Protein AF-A0A161RAI7-F1 (afdb_monomer)

Structure (mmCIF, N/CA/C/O backbone):
data_AF-A0A161RAI7-F1
#
_entry.id   AF-A0A161RAI7-F1
#
loop_
_atom_site.group_PDB
_atom_site.id
_atom_site.type_symbol
_atom_site.label_atom_id
_atom_site.label_alt_id
_atom_site.label_comp_id
_atom_site.label_asym_id
_atom_site.label_entity_id
_atom_site.label_seq_id
_atom_site.pdbx_PDB_ins_code
_atom_site.Cartn_x
_atom_site.Cartn_y
_atom_site.Cartn_z
_atom_site.occupancy
_atom_site.B_iso_or_equiv
_atom_site.auth_seq_id
_atom_site.auth_comp_id
_atom_site.auth_asym_id
_atom_site.auth_atom_id
_atom_site.pdbx_PDB_model_num
ATOM 1 N N . MET A 1 1 ? 13.576 -4.472 -16.471 1.00 82.62 1 MET A N 1
ATOM 2 C CA . MET A 1 1 ? 12.888 -3.179 -16.264 1.00 82.62 1 MET A CA 1
ATOM 3 C C . MET A 1 1 ? 13.945 -2.134 -15.968 1.00 82.62 1 MET A C 1
ATOM 5 O O . MET A 1 1 ? 14.828 -2.430 -15.172 1.00 82.62 1 MET A O 1
ATOM 9 N N . SER A 1 2 ? 13.910 -0.974 -16.624 1.00 92.31 2 SER A N 1
ATOM 10 C CA . SER A 1 2 ? 14.822 0.126 -16.287 1.00 92.31 2 SER A CA 1
ATOM 11 C C . SER A 1 2 ? 14.341 0.880 -15.043 1.00 92.31 2 SER A C 1
ATOM 13 O O . SER A 1 2 ? 13.155 0.865 -14.713 1.00 92.31 2 SER A O 1
ATOM 15 N N . GLU A 1 3 ? 15.246 1.583 -14.366 1.00 92.81 3 GLU A N 1
ATOM 16 C CA . GLU A 1 3 ? 14.913 2.423 -13.207 1.00 92.81 3 GLU A CA 1
ATOM 17 C C . GLU A 1 3 ? 13.859 3.496 -13.55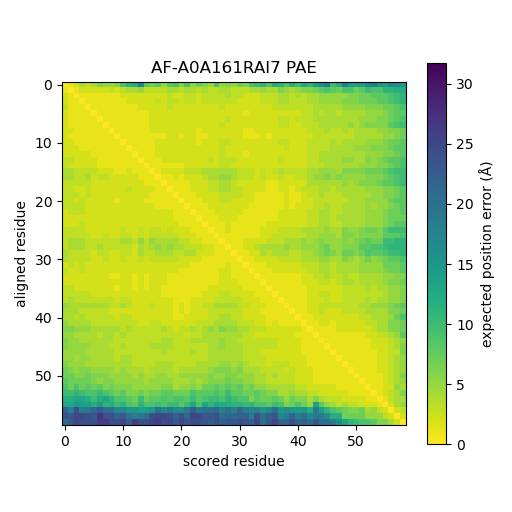0 1.00 92.81 3 GLU A C 1
ATOM 19 O O . GLU A 1 3 ? 12.902 3.719 -12.810 1.00 92.81 3 GLU A O 1
ATOM 24 N N . GLN A 1 4 ? 13.971 4.107 -14.731 1.00 94.44 4 GLN A N 1
ATOM 25 C CA . GLN A 1 4 ? 13.015 5.104 -15.221 1.00 94.44 4 GLN A CA 1
ATOM 26 C C . GLN A 1 4 ? 11.609 4.514 -15.410 1.00 94.44 4 GLN A C 1
ATOM 28 O O . GLN A 1 4 ? 10.620 5.151 -15.041 1.00 94.44 4 GLN A O 1
ATOM 33 N N . GLN A 1 5 ? 11.518 3.292 -15.949 1.00 94.06 5 GLN A N 1
ATOM 34 C CA . GLN A 1 5 ? 10.252 2.569 -16.101 1.00 94.06 5 GLN A CA 1
ATOM 35 C C . GLN A 1 5 ? 9.640 2.232 -14.740 1.00 94.06 5 GLN A C 1
ATOM 37 O O . GLN A 1 5 ? 8.443 2.437 -14.547 1.00 94.06 5 GLN A O 1
ATOM 42 N N . LEU A 1 6 ? 10.460 1.788 -13.784 1.00 93.81 6 LEU A N 1
ATOM 43 C CA . LEU A 1 6 ? 10.019 1.528 -12.417 1.00 93.81 6 LEU A CA 1
ATOM 44 C C . LEU A 1 6 ? 9.428 2.793 -11.774 1.00 93.81 6 LEU A C 1
ATOM 46 O O . LEU A 1 6 ? 8.319 2.755 -11.244 1.00 93.81 6 LEU A O 1
ATOM 50 N N . PHE A 1 7 ? 10.118 3.934 -11.858 1.00 95.12 7 PHE A N 1
ATOM 51 C CA . PHE A 1 7 ? 9.602 5.185 -11.297 1.00 95.12 7 PHE A CA 1
ATOM 52 C C . PHE A 1 7 ? 8.328 5.670 -11.980 1.00 95.12 7 PHE A C 1
ATOM 54 O O . PHE A 1 7 ? 7.454 6.222 -11.315 1.00 95.12 7 PHE A O 1
ATOM 61 N N . MET A 1 8 ? 8.202 5.473 -13.292 1.00 95.69 8 MET A N 1
ATOM 62 C CA . MET A 1 8 ? 6.968 5.776 -14.013 1.00 95.69 8 MET A CA 1
ATOM 63 C C . MET A 1 8 ? 5.803 4.940 -13.475 1.00 95.69 8 MET A C 1
ATOM 65 O O . MET A 1 8 ? 4.790 5.511 -13.078 1.00 95.69 8 MET A O 1
ATOM 69 N N . GLN A 1 9 ? 5.980 3.623 -13.357 1.00 96.31 9 GLN A N 1
ATOM 70 C CA . GLN A 1 9 ? 4.946 2.726 -12.838 1.00 96.31 9 GLN A CA 1
ATOM 71 C C . GLN A 1 9 ? 4.597 3.016 -11.370 1.00 96.31 9 GLN A C 1
ATOM 73 O O . GLN A 1 9 ? 3.428 2.974 -10.995 1.00 96.31 9 GLN A O 1
ATOM 78 N N . LEU A 1 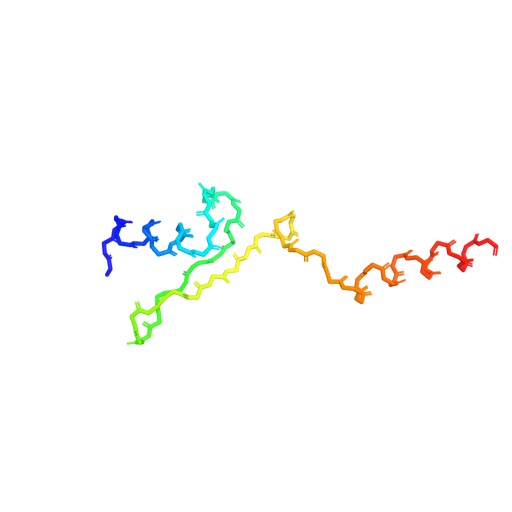10 ? 5.575 3.362 -10.528 1.00 96.56 10 LEU A N 1
ATOM 79 C CA . LEU A 1 10 ? 5.316 3.776 -9.143 1.00 96.56 10 LEU A CA 1
ATOM 80 C C . LEU A 1 10 ? 4.482 5.065 -9.073 1.00 96.56 10 LEU A C 1
ATOM 82 O O . LEU A 1 10 ? 3.545 5.142 -8.277 1.00 96.56 10 LEU A O 1
ATOM 86 N N . ARG A 1 11 ? 4.754 6.052 -9.941 1.00 95.88 11 ARG A N 1
ATOM 87 C CA . ARG A 1 11 ? 3.949 7.283 -10.025 1.00 95.88 11 ARG A CA 1
ATOM 88 C C . ARG A 1 11 ? 2.517 7.014 -10.478 1.00 95.88 11 ARG A C 1
ATOM 90 O O . ARG A 1 11 ? 1.604 7.605 -9.914 1.00 95.88 11 ARG A O 1
ATOM 97 N N . GLU A 1 12 ? 2.304 6.096 -11.422 1.00 96.44 12 GLU A N 1
ATOM 98 C CA . GLU A 1 12 ? 0.954 5.660 -11.824 1.00 96.44 12 GLU A CA 1
ATOM 99 C C . GLU A 1 12 ? 0.168 5.028 -10.663 1.00 96.44 12 GLU A C 1
ATOM 101 O O . GLU A 1 12 ? -1.061 5.045 -10.657 1.00 96.44 12 GLU A O 1
ATOM 106 N N . LYS A 1 13 ? 0.866 4.487 -9.657 1.00 95.06 13 LYS A N 1
ATOM 107 C CA . LYS A 1 13 ? 0.280 3.963 -8.414 1.00 95.06 13 LYS A CA 1
ATOM 108 C C . LYS A 1 13 ? 0.152 5.007 -7.298 1.00 95.06 13 LYS A C 1
ATOM 110 O O . LYS A 1 13 ? -0.234 4.650 -6.190 1.00 95.06 13 LYS A O 1
ATOM 115 N N . GLY A 1 14 ? 0.472 6.276 -7.562 1.00 95.50 14 GLY A N 1
ATOM 116 C CA . GLY A 1 14 ? 0.443 7.357 -6.568 1.00 95.50 14 GLY A CA 1
ATOM 117 C C . GLY A 1 14 ? 1.610 7.325 -5.572 1.00 95.50 14 GLY A C 1
ATOM 118 O O . GLY A 1 14 ? 1.566 7.985 -4.535 1.00 95.50 14 GLY A O 1
ATOM 119 N N . ILE A 1 15 ? 2.667 6.558 -5.857 1.00 96.56 15 ILE A N 1
ATOM 120 C CA . ILE A 1 15 ? 3.824 6.406 -4.971 1.00 96.56 15 ILE A CA 1
ATOM 121 C C . ILE A 1 15 ? 4.915 7.373 -5.426 1.00 96.56 15 ILE A C 1
ATOM 123 O O . ILE A 1 15 ? 5.654 7.120 -6.376 1.00 96.56 15 ILE A O 1
ATOM 127 N N . HIS A 1 16 ? 5.024 8.499 -4.721 1.00 94.06 16 HIS A N 1
ATOM 128 C CA . HIS A 1 16 ? 5.993 9.559 -5.034 1.00 94.06 16 HIS A CA 1
ATOM 129 C C . HIS A 1 16 ? 7.272 9.491 -4.191 1.00 94.06 16 HIS A C 1
ATOM 131 O O . HIS A 1 16 ? 8.267 10.130 -4.525 1.00 94.06 16 HIS A O 1
ATOM 137 N N . ASN A 1 17 ? 7.261 8.729 -3.095 1.00 94.94 17 ASN A N 1
ATOM 138 C CA . ASN A 1 17 ? 8.378 8.639 -2.160 1.00 94.94 17 ASN A CA 1
ATOM 139 C C . ASN A 1 17 ? 8.805 7.184 -1.970 1.00 94.94 17 ASN A C 1
ATOM 141 O O . ASN A 1 17 ? 8.075 6.398 -1.370 1.00 94.94 17 ASN A O 1
ATOM 145 N N . LEU A 1 18 ? 10.019 6.841 -2.399 1.00 94.69 18 LEU A N 1
ATOM 146 C CA . LEU A 1 18 ? 10.550 5.480 -2.276 1.00 94.69 18 LEU A CA 1
ATOM 147 C C . LEU A 1 18 ? 10.686 5.015 -0.824 1.00 94.69 18 LEU A C 1
ATOM 149 O O . LEU A 1 18 ? 10.572 3.827 -0.558 1.00 94.69 18 LEU A O 1
ATOM 153 N N . LYS A 1 19 ? 10.839 5.937 0.138 1.00 96.31 19 LYS A N 1
ATOM 154 C CA . LYS A 1 19 ? 10.883 5.594 1.570 1.00 96.31 19 LYS A CA 1
ATOM 155 C C . LYS A 1 19 ? 9.557 5.033 2.094 1.00 96.31 19 LYS A C 1
ATOM 157 O O . LYS A 1 19 ? 9.526 4.483 3.188 1.00 96.31 19 LYS A O 1
ATOM 162 N N . SER A 1 20 ? 8.464 5.199 1.345 1.00 96.50 20 SER A N 1
ATOM 163 C CA . SER A 1 20 ? 7.169 4.596 1.673 1.00 96.50 20 SER A CA 1
ATOM 164 C C . SER A 1 20 ? 7.078 3.119 1.281 1.00 96.50 20 SER A C 1
ATOM 166 O O . SER A 1 20 ? 6.162 2.439 1.735 1.00 96.50 20 SER A O 1
ATOM 168 N N . LEU A 1 21 ? 8.019 2.608 0.480 1.00 97.19 21 LEU A N 1
ATOM 169 C CA . LEU A 1 21 ? 8.042 1.225 0.017 1.00 97.19 21 LEU A CA 1
ATOM 170 C C . LEU A 1 21 ? 8.824 0.343 0.988 1.00 97.19 21 LEU A C 1
ATOM 172 O O . LEU A 1 21 ? 9.942 0.660 1.384 1.00 97.19 21 LEU A O 1
ATOM 176 N N . GLN A 1 22 ? 8.234 -0.793 1.331 1.00 98.00 22 GLN A N 1
ATOM 177 C CA . GLN A 1 22 ? 8.921 -1.908 1.969 1.00 98.00 22 GLN A CA 1
ATOM 178 C C . GLN A 1 22 ? 9.510 -2.852 0.916 1.00 98.00 22 GLN A C 1
ATOM 180 O O . GLN A 1 22 ? 10.623 -3.342 1.082 1.00 98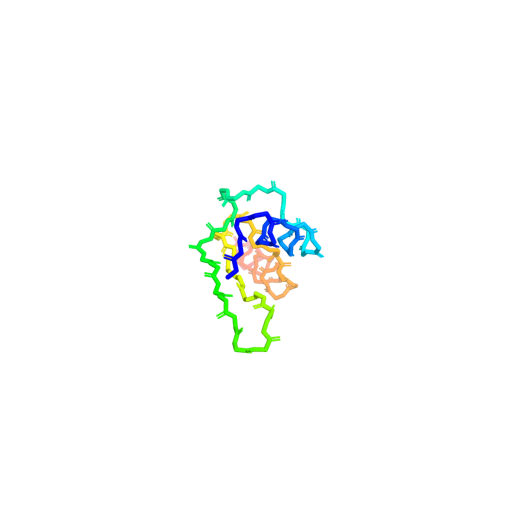.00 22 GLN A O 1
ATOM 185 N N . GLN A 1 23 ? 8.763 -3.103 -0.163 1.00 97.19 23 GLN A N 1
ATOM 186 C CA . GLN A 1 23 ? 9.157 -4.002 -1.244 1.00 97.19 23 GLN A CA 1
ATOM 187 C C . GLN A 1 23 ? 8.488 -3.590 -2.558 1.00 97.19 23 GLN A C 1
ATOM 189 O O . GLN A 1 23 ? 7.359 -3.093 -2.560 1.00 97.19 23 GLN A O 1
ATOM 194 N N . VAL A 1 24 ? 9.175 -3.844 -3.673 1.00 96.50 24 VAL A N 1
ATOM 195 C CA . VAL A 1 24 ? 8.613 -3.808 -5.027 1.00 96.50 24 VAL A CA 1
ATOM 196 C C . VAL A 1 24 ? 8.994 -5.096 -5.746 1.00 96.50 24 VAL A C 1
ATOM 198 O O . VAL A 1 24 ? 10.138 -5.538 -5.650 1.00 96.50 24 VAL A O 1
ATOM 201 N N . THR A 1 25 ? 8.044 -5.671 -6.475 1.00 96.56 25 THR A N 1
ATOM 202 C CA . THR A 1 25 ? 8.214 -6.910 -7.237 1.00 96.56 25 THR A CA 1
ATOM 203 C C . THR A 1 25 ? 7.890 -6.638 -8.696 1.00 96.56 25 THR A C 1
ATOM 205 O O . THR A 1 25 ? 6.844 -6.072 -9.001 1.00 96.56 25 THR A O 1
ATOM 208 N N . ALA A 1 26 ? 8.778 -7.037 -9.605 1.00 94.56 26 ALA A N 1
ATOM 209 C CA . ALA A 1 26 ? 8.474 -7.059 -11.030 1.00 94.56 26 ALA A CA 1
ATOM 210 C C . ALA A 1 26 ? 7.739 -8.365 -11.361 1.00 94.56 26 ALA A C 1
ATOM 212 O O . ALA A 1 26 ? 8.284 -9.448 -11.155 1.00 94.56 26 ALA A O 1
ATOM 213 N N . GLU A 1 27 ? 6.511 -8.259 -11.857 1.00 95.75 27 GLU A N 1
ATOM 214 C CA . GLU A 1 27 ? 5.650 -9.405 -12.152 1.00 95.75 27 GLU A CA 1
ATOM 215 C C . GLU A 1 27 ? 5.862 -9.912 -13.596 1.00 95.75 27 GLU A C 1
ATOM 217 O O . GLU A 1 27 ? 6.183 -9.114 -14.485 1.00 95.75 27 GLU A O 1
ATOM 222 N N . PRO A 1 28 ? 5.611 -11.205 -13.897 1.00 94.56 28 PRO A N 1
ATOM 223 C CA . PRO A 1 28 ? 5.783 -11.767 -15.246 1.00 94.56 28 PRO A CA 1
ATOM 224 C 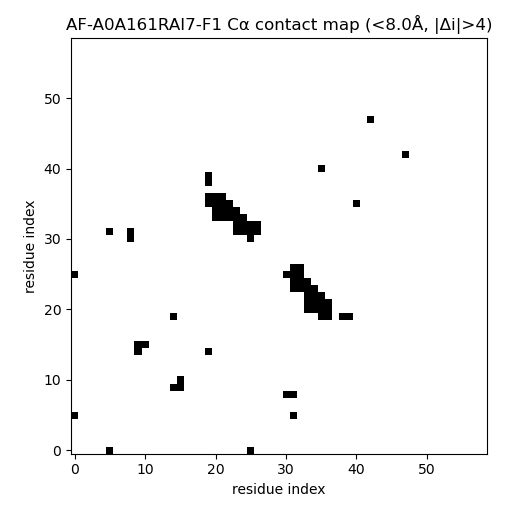C . PRO A 1 28 ? 4.939 -11.092 -16.338 1.00 94.56 28 PRO A C 1
ATOM 226 O O . PRO A 1 28 ? 5.286 -11.132 -17.514 1.00 94.56 28 PRO A O 1
ATOM 229 N N . ASN A 1 29 ? 3.832 -10.452 -15.955 1.00 93.94 29 ASN A N 1
ATOM 230 C CA . ASN A 1 29 ? 2.945 -9.716 -16.859 1.00 93.94 29 ASN A CA 1
ATOM 231 C C . ASN A 1 29 ? 3.425 -8.281 -17.169 1.00 93.94 29 ASN A C 1
ATOM 233 O O . ASN A 1 29 ? 2.688 -7.513 -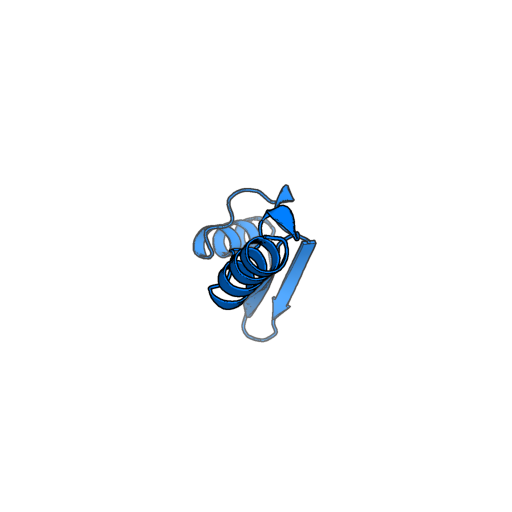17.785 1.00 93.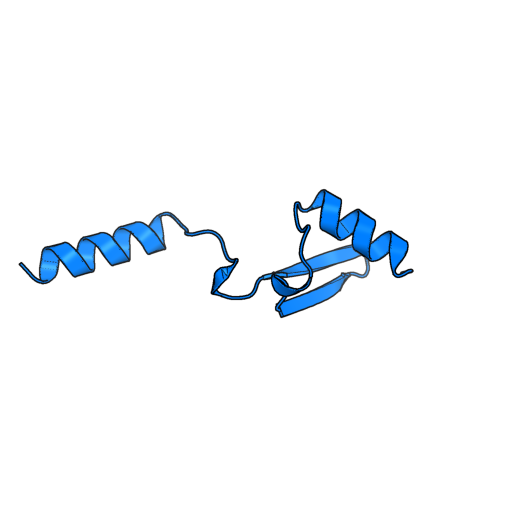94 29 ASN A O 1
ATOM 237 N N . GLY A 1 30 ? 4.617 -7.893 -16.706 1.00 89.25 30 GLY A N 1
ATOM 238 C CA . GLY A 1 30 ? 5.199 -6.568 -16.936 1.00 89.25 30 GLY A CA 1
ATOM 239 C C . GLY A 1 30 ? 4.697 -5.465 -15.996 1.00 89.25 30 GLY A C 1
ATOM 240 O O . GLY A 1 30 ? 5.079 -4.303 -16.160 1.00 89.25 30 GLY A O 1
ATOM 241 N N . ARG A 1 31 ? 3.855 -5.797 -15.009 1.00 92.75 31 ARG A N 1
ATOM 242 C CA . ARG A 1 31 ? 3.415 -4.869 -13.955 1.00 92.75 31 ARG A CA 1
ATOM 243 C C . ARG A 1 31 ? 4.360 -4.930 -12.754 1.00 92.75 31 ARG A C 1
ATOM 245 O O . ARG A 1 31 ? 5.230 -5.794 -12.668 1.00 92.75 31 ARG A O 1
ATOM 252 N N . ILE A 1 32 ? 4.139 -4.025 -11.803 1.00 95.81 32 ILE A N 1
ATOM 253 C CA . ILE A 1 32 ? 4.752 -4.096 -10.477 1.00 95.81 32 ILE A CA 1
ATOM 254 C C . ILE A 1 32 ? 3.718 -4.433 -9.408 1.00 95.81 32 ILE A C 1
ATOM 256 O O . ILE A 1 32 ? 2.636 -3.837 -9.362 1.00 95.81 32 ILE A O 1
ATOM 260 N N . GLY A 1 33 ? 4.083 -5.363 -8.533 1.00 96.75 33 GLY A N 1
ATOM 261 C CA . GLY A 1 33 ? 3.542 -5.470 -7.185 1.00 96.75 33 GLY A CA 1
ATOM 262 C C . GLY A 1 33 ? 4.328 -4.559 -6.241 1.00 96.75 33 GLY A C 1
ATOM 263 O O . GLY A 1 33 ? 5.509 -4.290 -6.465 1.00 96.75 33 GLY A O 1
ATOM 264 N N . TYR A 1 34 ? 3.692 -4.062 -5.184 1.00 97.19 34 TYR A N 1
ATOM 265 C CA . TYR A 1 34 ? 4.375 -3.268 -4.164 1.00 97.19 34 TYR A CA 1
ATOM 266 C C . TYR A 1 34 ? 3.764 -3.494 -2.786 1.00 97.19 34 TYR A C 1
ATOM 268 O O . TYR A 1 34 ? 2.574 -3.772 -2.649 1.00 97.19 34 TYR A O 1
ATOM 276 N N . GLN A 1 35 ? 4.588 -3.310 -1.761 1.00 97.88 35 GLN A N 1
ATOM 277 C CA . GLN A 1 35 ? 4.164 -3.278 -0.371 1.00 97.88 35 GLN A CA 1
ATOM 278 C C . GLN A 1 35 ? 4.655 -1.980 0.259 1.00 97.88 35 GLN A C 1
ATOM 280 O O . GLN A 1 35 ? 5.847 -1.671 0.204 1.00 97.88 35 GLN A O 1
ATOM 285 N N . LEU A 1 36 ? 3.740 -1.215 0.860 1.00 97.88 36 LEU A N 1
ATOM 286 C CA . LEU A 1 36 ? 4.085 -0.010 1.611 1.00 97.88 36 LEU A CA 1
ATOM 287 C C . LEU A 1 36 ? 4.552 -0.377 3.023 1.00 97.88 36 LEU A C 1
ATOM 289 O O . LEU A 1 36 ? 4.085 -1.356 3.612 1.00 97.88 36 LEU A O 1
ATOM 293 N N . ILE A 1 37 ? 5.424 0.446 3.600 1.00 98.06 37 ILE A N 1
ATOM 294 C CA . ILE A 1 37 ? 5.755 0.365 5.024 1.00 98.06 37 ILE A CA 1
ATOM 295 C C . ILE A 1 37 ? 4.497 0.585 5.869 1.00 98.06 37 ILE A C 1
ATOM 297 O O . ILE A 1 37 ? 3.595 1.324 5.477 1.00 98.06 37 ILE A O 1
ATOM 301 N N . LYS A 1 38 ? 4.470 0.034 7.088 1.00 95.88 38 LYS A N 1
ATOM 302 C CA . LYS A 1 38 ? 3.306 0.110 7.992 1.00 95.88 38 LYS A CA 1
ATOM 303 C C . LYS A 1 38 ? 2.731 1.524 8.162 1.00 95.88 38 LYS A C 1
ATOM 305 O O . LYS A 1 38 ? 1.521 1.680 8.196 1.00 95.88 38 LYS A O 1
ATOM 310 N N . LYS A 1 39 ? 3.585 2.552 8.256 1.00 95.12 39 LYS A N 1
ATOM 311 C CA . LYS A 1 39 ? 3.160 3.956 8.432 1.00 95.12 39 LYS A CA 1
ATOM 312 C C . LYS A 1 39 ? 2.566 4.602 7.173 1.00 95.12 39 LYS A C 1
ATOM 314 O O . LYS A 1 39 ? 1.935 5.642 7.290 1.00 95.12 39 LYS A O 1
ATOM 319 N N . ALA A 1 40 ? 2.814 4.031 5.998 1.00 96.31 40 ALA A N 1
ATOM 320 C CA . ALA A 1 40 ? 2.312 4.528 4.720 1.00 96.31 40 ALA A CA 1
ATOM 321 C C . ALA A 1 40 ? 1.090 3.741 4.218 1.00 96.31 40 ALA A C 1
ATOM 323 O O . ALA A 1 40 ? 0.481 4.138 3.230 1.00 96.31 40 ALA A O 1
ATOM 324 N N . GLN A 1 41 ? 0.734 2.633 4.877 1.00 95.88 41 GLN A N 1
ATOM 325 C CA . GLN A 1 41 ? -0.465 1.865 4.551 1.00 95.88 41 GLN A CA 1
ATOM 326 C C . GLN A 1 41 ? -1.726 2.699 4.840 1.00 95.88 41 GLN A C 1
ATOM 328 O O . GLN A 1 41 ? -1.790 3.346 5.891 1.00 95.88 41 GLN A O 1
ATOM 333 N N . PRO A 1 42 ? -2.732 2.688 3.947 1.00 94.69 42 PRO A N 1
ATOM 334 C CA . PRO A 1 42 ? -4.015 3.311 4.232 1.00 94.69 42 PRO A CA 1
ATOM 335 C C . PRO A 1 42 ? -4.706 2.589 5.392 1.00 94.69 42 PRO A C 1
ATOM 337 O O . PRO A 1 42 ? -4.543 1.385 5.593 1.00 94.69 42 PRO A O 1
ATOM 340 N N . ILE A 1 43 ? -5.502 3.334 6.151 1.00 96.06 43 ILE A N 1
ATOM 341 C CA . ILE A 1 43 ? -6.337 2.764 7.207 1.00 96.06 43 ILE A CA 1
ATOM 342 C C . ILE A 1 43 ? -7.572 2.139 6.554 1.00 96.06 43 ILE A C 1
ATOM 344 O O . ILE A 1 43 ? -8.215 2.766 5.712 1.00 96.06 43 ILE A O 1
ATOM 348 N N . THR A 1 44 ? -7.910 0.911 6.944 1.00 96.19 44 THR A N 1
ATOM 349 C CA . THR A 1 44 ? -9.176 0.280 6.553 1.00 96.19 44 THR A CA 1
ATOM 350 C C . THR A 1 44 ? -10.285 0.638 7.541 1.00 96.19 44 THR A C 1
ATOM 352 O O . THR A 1 44 ? -10.014 0.979 8.694 1.00 96.19 44 THR A O 1
ATOM 355 N N . LEU A 1 45 ? -11.543 0.521 7.110 1.00 97.75 45 LEU A N 1
ATOM 356 C CA . LEU A 1 45 ? -12.695 0.730 7.991 1.00 97.75 45 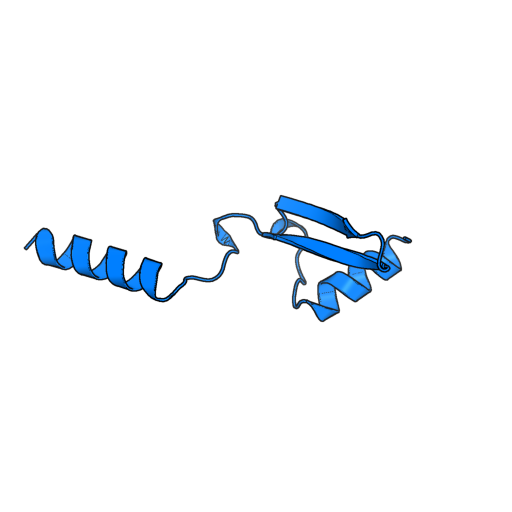LEU A CA 1
ATOM 357 C C . LEU A 1 45 ? -12.643 -0.197 9.216 1.00 97.75 45 LEU A C 1
ATOM 359 O O . LEU A 1 45 ? -12.745 0.281 10.337 1.00 97.75 45 LEU A O 1
ATOM 363 N N . GLU A 1 46 ? -12.350 -1.483 9.012 1.00 97.56 46 GLU A N 1
ATOM 364 C CA . GLU A 1 46 ? -12.219 -2.466 10.096 1.00 97.56 46 GLU A CA 1
ATOM 365 C C . GLU A 1 46 ? -11.144 -2.064 11.125 1.00 97.56 46 GLU A C 1
ATOM 367 O O . GLU A 1 46 ? -11.317 -2.238 12.332 1.00 97.56 46 GLU A O 1
ATOM 372 N N . MET A 1 47 ? -10.009 -1.515 10.672 1.00 95.94 47 MET A N 1
ATOM 373 C CA . MET A 1 47 ? -8.971 -1.024 11.583 1.00 95.94 47 MET A CA 1
ATOM 374 C C . MET A 1 47 ? -9.472 0.159 12.413 1.00 95.94 47 MET A C 1
ATOM 376 O O . MET A 1 47 ? -9.158 0.237 13.600 1.00 95.94 47 MET A O 1
ATOM 380 N N . LEU A 1 48 ? -10.234 1.066 11.799 1.00 96.38 48 LEU A N 1
ATOM 381 C CA . LEU A 1 48 ? -10.826 2.207 12.489 1.00 96.38 48 LEU A CA 1
ATOM 382 C C . LEU A 1 48 ? -11.873 1.757 13.519 1.00 96.38 48 LEU A C 1
ATOM 384 O O . LEU A 1 48 ? -11.803 2.187 14.668 1.00 96.38 48 LEU A O 1
ATOM 388 N N . GLU A 1 49 ? -12.785 0.863 13.136 1.00 96.75 49 GLU A N 1
ATOM 389 C CA . GLU A 1 49 ? -13.812 0.290 14.017 1.00 96.75 49 GLU A CA 1
ATOM 390 C C . GLU A 1 49 ? -13.177 -0.372 15.247 1.00 96.75 49 GLU A C 1
ATOM 392 O O . GLU A 1 49 ? -13.519 -0.027 16.377 1.00 96.75 49 GLU A O 1
ATOM 397 N N . LYS A 1 50 ? -12.138 -1.199 15.056 1.00 95.75 50 LYS A N 1
ATOM 398 C CA . LYS A 1 50 ? -11.389 -1.817 16.167 1.00 95.75 50 LYS A CA 1
ATOM 399 C C . LYS A 1 50 ? -10.790 -0.795 17.131 1.00 95.75 50 LYS A C 1
ATOM 401 O O . LYS A 1 50 ? -10.770 -1.034 18.337 1.00 95.75 50 LYS A O 1
ATOM 406 N N . VAL A 1 51 ? -10.265 0.322 16.624 1.00 94.88 51 VAL A N 1
ATOM 407 C CA . VAL A 1 51 ? -9.699 1.386 17.470 1.00 94.88 51 VAL A CA 1
ATOM 408 C C . VAL A 1 51 ? -10.797 2.076 18.283 1.00 94.88 51 VAL A C 1
ATOM 410 O O . VAL A 1 51 ? -10.592 2.347 19.466 1.00 94.88 51 VAL A O 1
ATOM 413 N N . ILE A 1 52 ? -11.960 2.328 17.677 1.00 95.94 52 ILE A N 1
ATOM 414 C CA . ILE A 1 52 ? -13.111 2.953 18.344 1.00 95.94 52 ILE A CA 1
ATOM 415 C C . ILE A 1 52 ? -13.677 2.028 19.430 1.00 95.94 52 ILE A C 1
ATOM 417 O O . ILE A 1 52 ? -13.865 2.465 20.566 1.00 95.94 52 ILE A O 1
ATOM 421 N N . ASP A 1 53 ? -13.864 0.743 19.130 1.00 95.38 53 ASP A N 1
ATOM 422 C CA . ASP A 1 53 ? -14.377 -0.249 20.082 1.00 95.38 53 ASP A CA 1
ATOM 423 C C . ASP A 1 53 ? -13.451 -0.419 21.290 1.00 95.38 53 ASP A C 1
ATOM 425 O O . ASP A 1 53 ? -13.904 -0.443 22.439 1.00 95.38 53 ASP A O 1
ATOM 429 N N . GLN A 1 54 ? -12.134 -0.459 21.059 1.00 93.38 54 GLN A N 1
ATOM 430 C CA . GLN A 1 54 ? -11.138 -0.484 22.135 1.00 93.38 54 GLN A CA 1
ATOM 431 C C . GLN A 1 54 ? -11.212 0.753 23.035 1.00 93.38 54 GLN A C 1
ATOM 433 O O . GLN A 1 54 ? -10.916 0.658 24.227 1.00 93.38 54 GLN A O 1
ATOM 438 N N . TYR A 1 55 ? -11.577 1.911 22.482 1.00 92.00 55 TYR A N 1
ATOM 439 C CA . TYR A 1 55 ? -11.729 3.144 23.248 1.00 92.00 55 TYR A CA 1
ATOM 440 C C . TYR A 1 55 ? -13.027 3.150 24.066 1.00 92.00 55 TYR A C 1
ATOM 442 O O . TYR A 1 55 ? -13.019 3.568 25.222 1.00 92.00 55 TYR A O 1
ATOM 450 N N . ASN A 1 56 ? -14.121 2.635 23.499 1.00 88.06 56 ASN A N 1
ATOM 451 C CA . ASN A 1 56 ? -15.420 2.538 24.171 1.00 88.06 56 ASN A CA 1
ATOM 452 C C . ASN A 1 56 ? -15.428 1.492 25.293 1.00 88.06 56 ASN A C 1
ATOM 454 O O . ASN A 1 56 ? -16.019 1.732 26.336 1.00 88.06 56 ASN A O 1
ATOM 458 N N . THR A 1 57 ? -14.728 0.368 25.116 1.00 75.69 57 THR A N 1
ATOM 459 C CA . THR A 1 57 ? -14.654 -0.713 26.122 1.00 75.69 57 THR A CA 1
ATOM 460 C C . THR A 1 57 ? -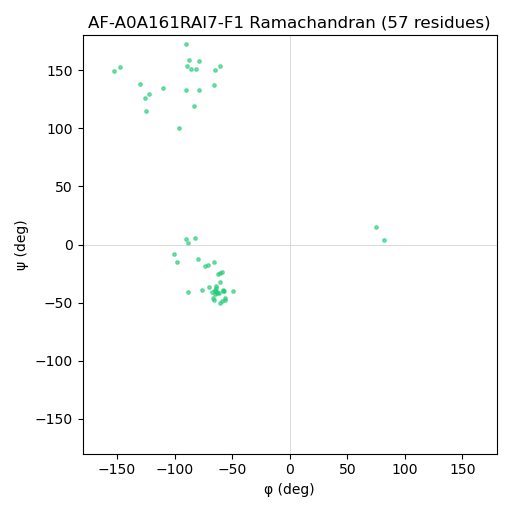13.820 -0.326 27.352 1.00 75.69 57 THR A C 1
ATOM 462 O O . THR A 1 57 ? -13.894 -0.973 28.391 1.00 75.69 57 THR A O 1
ATOM 465 N N . LYS A 1 58 ? -12.991 0.721 27.247 1.00 66.06 58 LYS A N 1
ATOM 466 C CA . LYS A 1 58 ? -12.177 1.247 28.355 1.00 66.06 58 LYS A CA 1
ATOM 467 C C . LYS A 1 58 ? -12.897 2.306 29.201 1.00 66.06 58 LYS A C 1
ATOM 469 O O . LYS A 1 58 ? -12.263 2.861 30.100 1.00 66.06 58 LYS A O 1
ATOM 474 N N . ARG A 1 59 ? -14.157 2.619 28.893 1.00 54.72 59 ARG A N 1
ATOM 475 C CA . ARG A 1 59 ? -15.010 3.522 29.673 1.00 54.72 59 ARG A CA 1
ATOM 476 C C . ARG A 1 59 ? -15.980 2.756 30.553 1.00 54.72 59 ARG A C 1
ATOM 478 O O . ARG A 1 59 ? -16.414 1.665 30.131 1.00 54.72 59 ARG A O 1
#

Sequence (59 aa):
MSEQQLFMQLREKGIHNLKSLQQVTAEPNGRIGYQLIKKAQPITLEMLEKVIDQYNTKR

pLDDT: mean 93.66, std 7.24, range [54.72, 98.06]

Radius of gyration: 16.54 Å; Cα contacts (8 Å, |Δi|>4): 38; chains: 1; bounding box: 30×21×47 Å

Organism: Bacillus cereus (NCBI:txid1396)

Nearest PDB structures (foldseek):
  3c6f-assembly1_C  TM=8.536E-01  e=7.627E-02  Bacillus subtilis
  5du9-assembly1_A  TM=3.051E-01  e=1.470E+00  Streptomyces coelicolor A3(2)
  5du9-assembly2_B  TM=3.031E-01  e=2.108E+00  Streptomyces coelicolor A3(2)
  9gc3-assembly1_A  TM=3.246E-01  e=3.755E+00  Saccharomyces cerevisiae

Foldseek 3Di:
DDPVLVCVLCVVVVNPDPLQWPDWDQDPVRHIDTDGDPVNDDDDPVNVVVVVVVVVVVD

Secondary structure (DSSP, 8-state):
--HHHHHHHHHHTT---GGGEEEEEE-TTS-EEEEE-GGGSPPPHHHHHHHHHHHHTT-

Solvent-accessible surface area (backbone atoms only — not comparable to full-atom values): 3759 Å² total; per-residue (Å²): 135,54,73,69,57,51,53,49,56,35,46,78,70,72,49,87,52,75,87,38,48,69,46,75,42,84,42,97,86,75,48,74,50,76,39,58,30,81,91,63,49,82,86,49,70,70,61,50,50,54,55,51,50,59,56,58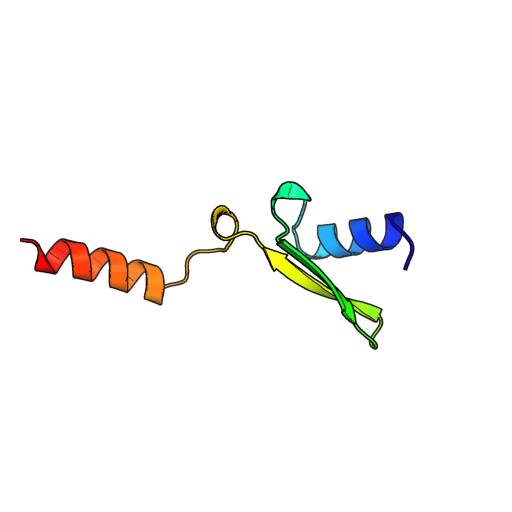,72,73,104

InterPro domains:
  IPR007353 YetF, C-terminal domain [PF04239] (3-39)
  IPR023090 UPF0702, alpha/beta domain superfamily [G3DSA:3.30.240.20] (1-42)

Mean predicted aligned error: 4.06 Å